Protein AF-A0AAU5YLU9-F1 (afdb_monomer_lite)

Secondary structure (DSSP, 8-state):
----SS-S---EEEETTTEEEEE-SS-EEEE--HHHHHHHHHHHHHHHTT---HHHHHHHHHHHHHH--

Sequence (69 aa):
MSPIALYPGHSFSIFGGRRVHVETFSAGLDVTDEPEIAVYEKAFALLERSAVYGQEARELIGAELREMG

Structure (mmCIF, N/CA/C/O backbone):
data_AF-A0AAU5YLU9-F1
#
_entry.id   AF-A0AAU5YLU9-F1
#
loop_
_atom_site.group_PDB
_atom_site.id
_atom_site.type_symbol
_atom_site.label_atom_id
_atom_site.label_alt_id
_atom_site.label_comp_id
_atom_site.label_asym_id
_atom_site.label_entity_id
_atom_site.label_seq_id
_atom_site.pdbx_PDB_ins_code
_atom_site.Cartn_x
_atom_site.Cartn_y
_atom_site.Cartn_z
_atom_site.occupancy
_atom_site.B_iso_or_equiv
_atom_site.auth_seq_id
_atom_site.auth_comp_id
_atom_site.auth_asym_id
_atom_site.auth_atom_id
_atom_site.pdbx_PDB_model_num
ATOM 1 N N . MET A 1 1 ? 0.282 7.022 24.436 1.00 49.91 1 MET A N 1
ATOM 2 C CA . MET A 1 1 ? 0.949 6.692 23.157 1.00 49.91 1 MET A CA 1
ATOM 3 C C . MET A 1 1 ? 2.151 7.605 23.014 1.00 49.91 1 MET A C 1
ATOM 5 O O . MET A 1 1 ? 1.986 8.807 23.175 1.00 49.91 1 MET A O 1
ATOM 9 N N . SER A 1 2 ? 3.349 7.062 22.799 1.00 54.59 2 SER A N 1
ATOM 10 C CA . SER A 1 2 ? 4.513 7.888 22.455 1.00 54.59 2 SER A CA 1
ATOM 11 C C . SER A 1 2 ? 4.258 8.596 21.121 1.00 54.59 2 SER A C 1
ATOM 13 O O . SER A 1 2 ? 3.678 7.967 20.232 1.00 54.59 2 SER A O 1
ATOM 15 N N . PRO A 1 3 ? 4.668 9.865 20.946 1.00 66.69 3 PRO A N 1
ATOM 16 C CA . PRO A 1 3 ? 4.576 10.513 19.649 1.00 66.69 3 PRO A CA 1
ATOM 17 C C . PRO A 1 3 ? 5.462 9.742 18.671 1.00 66.69 3 PRO A C 1
ATOM 19 O O . PRO A 1 3 ? 6.664 9.583 18.888 1.00 66.69 3 PRO A O 1
ATOM 22 N N . ILE A 1 4 ? 4.856 9.222 17.608 1.00 60.72 4 ILE A N 1
ATOM 23 C CA . ILE A 1 4 ? 5.608 8.693 16.477 1.00 60.72 4 ILE A CA 1
ATOM 24 C C . ILE A 1 4 ? 6.299 9.907 15.848 1.00 60.72 4 ILE A C 1
ATOM 26 O O . ILE A 1 4 ? 5.642 10.735 15.226 1.00 60.72 4 ILE A O 1
ATOM 30 N N . ALA A 1 5 ? 7.609 10.052 16.064 1.00 72.88 5 ALA A N 1
ATOM 31 C CA . ALA A 1 5 ? 8.380 11.176 15.524 1.00 72.88 5 ALA A CA 1
ATOM 32 C C . ALA A 1 5 ? 8.450 11.148 13.984 1.00 72.88 5 ALA A C 1
ATOM 34 O O . ALA A 1 5 ? 8.634 12.188 13.359 1.00 72.88 5 ALA A O 1
ATOM 35 N N . LEU A 1 6 ? 8.286 9.964 13.382 1.00 64.50 6 LEU A N 1
ATOM 36 C CA . LEU A 1 6 ? 8.151 9.762 11.943 1.00 64.50 6 LEU A CA 1
ATOM 37 C C . LEU A 1 6 ? 7.462 8.419 11.667 1.00 64.50 6 LEU A C 1
ATOM 39 O O . LEU A 1 6 ? 7.847 7.400 12.243 1.00 64.50 6 LEU A O 1
ATOM 43 N N . TYR A 1 7 ? 6.455 8.402 10.793 1.00 73.06 7 TYR A N 1
ATOM 44 C CA . TYR A 1 7 ? 5.835 7.159 10.331 1.00 73.06 7 TYR A CA 1
ATOM 45 C C . TYR A 1 7 ? 6.774 6.455 9.326 1.00 73.06 7 TYR A C 1
ATOM 47 O O . TYR A 1 7 ? 7.234 7.106 8.389 1.00 73.06 7 TYR A O 1
ATOM 55 N N . PRO A 1 8 ? 7.098 5.157 9.500 1.00 64.19 8 PRO A N 1
ATOM 56 C CA . PRO A 1 8 ? 8.162 4.495 8.737 1.00 64.19 8 PRO A CA 1
ATOM 57 C C . PRO A 1 8 ? 7.757 4.017 7.330 1.00 64.19 8 PRO A C 1
ATOM 59 O O . PRO A 1 8 ? 8.589 3.430 6.642 1.00 64.19 8 PRO A O 1
ATOM 62 N N . GLY A 1 9 ? 6.505 4.216 6.901 1.00 79.00 9 GLY A N 1
ATOM 63 C CA . GLY A 1 9 ? 6.000 3.733 5.611 1.00 79.00 9 GLY A CA 1
ATOM 64 C C . GLY A 1 9 ? 5.554 4.856 4.676 1.00 79.00 9 GLY A C 1
ATOM 65 O O . GLY A 1 9 ? 4.970 5.842 5.114 1.00 79.00 9 GLY A O 1
ATOM 66 N N . HIS A 1 10 ? 5.786 4.692 3.377 1.00 88.44 10 HIS A N 1
ATOM 67 C CA . HIS A 1 10 ? 5.185 5.543 2.350 1.00 88.44 10 HIS A CA 1
ATOM 68 C C . HIS A 1 10 ? 3.796 5.015 1.981 1.00 88.44 10 HIS A C 1
ATOM 70 O O . HIS A 1 10 ? 3.619 3.807 1.801 1.00 88.44 10 HIS A O 1
ATOM 76 N N . SER A 1 11 ? 2.812 5.909 1.870 1.00 91.12 11 SER A N 1
ATOM 77 C CA . SER A 1 11 ? 1.512 5.590 1.276 1.00 91.12 11 SER A CA 1
ATOM 78 C C . SER A 1 11 ? 1.692 5.236 -0.198 1.00 91.12 11 SER A C 1
ATOM 80 O O . SER A 1 11 ? 2.595 5.736 -0.876 1.00 91.12 11 SER A O 1
ATOM 82 N N . PHE A 1 12 ? 0.814 4.374 -0.707 1.00 95.38 12 PHE A N 1
ATOM 83 C CA . PHE A 1 12 ? 0.766 4.063 -2.127 1.00 95.38 12 PHE A CA 1
ATOM 84 C C . PHE A 1 12 ? -0.669 3.906 -2.630 1.00 95.38 12 PHE A C 1
ATOM 86 O O . PHE A 1 12 ? -1.589 3.621 -1.864 1.00 95.38 12 PHE A O 1
ATOM 93 N N . SER A 1 13 ? -0.854 4.089 -3.936 1.00 96.56 13 SER A N 1
ATOM 94 C CA . SER A 1 13 ? -2.125 3.906 -4.644 1.00 96.56 13 SER A CA 1
ATOM 95 C C . SER A 1 13 ? -1.913 3.100 -5.921 1.00 96.56 13 SER A C 1
ATOM 97 O O . SER A 1 13 ? -0.977 3.374 -6.669 1.00 96.56 13 SER A O 1
ATOM 99 N N . ILE A 1 14 ? -2.794 2.135 -6.192 1.00 97.31 14 ILE A N 1
ATOM 100 C CA . ILE A 1 14 ? -2.746 1.287 -7.393 1.00 97.31 14 ILE A CA 1
ATOM 101 C C . ILE A 1 14 ? -3.787 1.779 -8.405 1.00 97.31 14 ILE A C 1
ATOM 103 O O . ILE A 1 14 ? -4.967 1.904 -8.086 1.00 97.31 14 ILE A O 1
ATOM 107 N N . PHE A 1 15 ? -3.365 2.033 -9.645 1.00 96.94 15 PHE A N 1
ATOM 108 C CA . PHE A 1 15 ? -4.215 2.539 -10.722 1.00 96.94 15 PHE A CA 1
ATOM 109 C C . PHE A 1 15 ? -4.368 1.496 -11.829 1.00 96.94 15 PHE A C 1
ATOM 111 O O . PHE A 1 15 ? -3.481 1.307 -12.665 1.00 96.94 15 PHE A O 1
ATOM 118 N N . GLY A 1 16 ? -5.526 0.830 -11.844 1.00 93.25 16 GLY A N 1
ATOM 119 C CA . GLY A 1 16 ? -5.925 -0.093 -12.911 1.00 93.25 16 GLY A CA 1
ATOM 120 C C . GLY A 1 16 ? -4.920 -1.213 -13.192 1.00 93.25 16 GLY A C 1
ATOM 121 O O . GLY A 1 16 ? -4.760 -1.558 -14.360 1.00 93.25 16 GLY A O 1
ATOM 122 N N . GLY A 1 17 ? -4.205 -1.693 -12.165 1.00 90.38 17 GLY A N 1
ATOM 123 C CA . GLY A 1 17 ? -3.225 -2.788 -12.254 1.00 90.38 17 GLY A CA 1
ATOM 124 C C . GLY A 1 17 ? -2.010 -2.512 -13.146 1.00 90.38 17 GLY A C 1
ATOM 125 O O . GLY A 1 17 ? -1.322 -3.439 -13.547 1.00 90.38 17 GLY A O 1
ATOM 126 N N . ARG A 1 18 ? -1.771 -1.252 -13.531 1.00 94.81 18 ARG A N 1
ATOM 127 C CA . ARG A 1 18 ? -0.726 -0.880 -14.511 1.00 94.81 18 ARG A CA 1
ATOM 128 C C . ARG A 1 18 ? 0.249 0.173 -14.004 1.00 94.81 18 ARG A C 1
ATOM 130 O O . ARG A 1 18 ? 1.226 0.488 -14.675 1.00 94.81 18 ARG A O 1
ATOM 137 N N . ARG A 1 19 ? -0.054 0.775 -12.857 1.00 97.56 19 ARG A N 1
ATOM 138 C CA . ARG A 1 19 ? 0.782 1.789 -12.224 1.00 97.56 19 ARG A CA 1
ATOM 139 C C . ARG A 1 19 ? 0.518 1.809 -10.733 1.00 97.56 19 ARG A C 1
ATOM 141 O O . ARG A 1 19 ? -0.643 1.825 -10.320 1.00 97.56 19 ARG A O 1
ATOM 148 N N . VAL A 1 20 ? 1.580 1.898 -9.951 1.00 97.88 20 VAL A N 1
ATOM 149 C CA . VAL A 1 20 ? 1.512 2.243 -8.532 1.00 97.88 20 VAL A CA 1
ATOM 150 C C . VAL A 1 20 ? 2.170 3.596 -8.331 1.00 97.88 20 VAL A C 1
ATOM 152 O O . VAL A 1 20 ? 3.245 3.837 -8.865 1.00 97.88 20 VAL A O 1
ATOM 155 N N . HIS A 1 21 ? 1.516 4.481 -7.586 1.00 97.69 21 HIS A N 1
ATOM 156 C CA . HIS A 1 21 ? 2.105 5.744 -7.156 1.00 97.69 21 HIS A CA 1
ATOM 157 C C . HIS A 1 21 ? 2.464 5.656 -5.680 1.00 97.69 21 HIS A C 1
ATOM 159 O O . HIS A 1 21 ? 1.598 5.305 -4.879 1.00 97.69 21 HIS A O 1
ATOM 165 N N . VAL A 1 22 ? 3.704 5.981 -5.330 1.00 96.06 22 VAL A N 1
ATOM 166 C CA . VAL A 1 22 ? 4.218 5.979 -3.958 1.00 96.06 22 VAL A CA 1
ATOM 167 C C . VAL A 1 22 ? 4.550 7.407 -3.552 1.00 96.06 22 VAL A C 1
ATOM 169 O O . VAL A 1 22 ? 5.311 8.089 -4.238 1.00 96.06 22 VAL A O 1
ATOM 172 N N . GLU A 1 23 ? 4.010 7.856 -2.424 1.00 92.62 23 GLU A N 1
ATOM 173 C CA . GLU A 1 23 ? 4.279 9.189 -1.882 1.00 92.62 23 GLU A CA 1
ATOM 174 C C . GLU A 1 23 ? 5.485 9.129 -0.938 1.00 92.62 23 GLU A C 1
ATOM 176 O O . GLU A 1 23 ? 5.382 8.715 0.221 1.00 92.62 23 GLU A O 1
ATOM 181 N N . THR A 1 24 ? 6.658 9.526 -1.436 1.00 90.38 24 THR A N 1
ATOM 182 C CA . THR A 1 24 ? 7.858 9.657 -0.598 1.00 90.38 24 THR A CA 1
ATOM 183 C C . THR A 1 24 ? 7.938 11.045 0.042 1.00 90.38 24 THR A C 1
ATOM 185 O O . THR A 1 24 ? 7.169 11.942 -0.296 1.00 90.38 24 THR A O 1
ATOM 188 N N . PHE A 1 25 ? 8.879 11.263 0.968 1.00 88.31 25 PHE A N 1
ATOM 189 C CA . PHE A 1 25 ? 9.019 12.568 1.636 1.00 88.31 25 PHE A CA 1
ATOM 190 C C . PHE A 1 25 ? 9.412 13.710 0.692 1.00 88.31 25 PHE A C 1
ATOM 192 O O . PHE A 1 25 ? 9.108 14.865 0.975 1.00 88.31 25 PHE A O 1
ATOM 199 N N . SER A 1 26 ? 10.124 13.406 -0.394 1.00 88.44 26 SER A N 1
ATOM 200 C CA . SER A 1 26 ? 10.642 14.411 -1.326 1.00 88.44 26 SER A CA 1
ATOM 201 C C . SER A 1 26 ? 9.827 14.513 -2.611 1.00 88.44 26 SER A C 1
ATOM 203 O O . SER A 1 26 ? 9.705 15.606 -3.162 1.00 88.44 26 SER A O 1
ATOM 205 N N . ALA A 1 27 ? 9.306 13.391 -3.112 1.00 90.88 27 ALA A N 1
ATOM 206 C CA . ALA A 1 27 ? 8.617 13.316 -4.395 1.00 90.88 27 ALA A CA 1
ATOM 207 C C . ALA A 1 27 ? 7.692 12.093 -4.498 1.00 90.88 27 ALA A C 1
ATOM 209 O O . ALA A 1 27 ? 7.797 11.132 -3.735 1.00 90.88 27 ALA A O 1
ATOM 210 N N . GLY A 1 28 ? 6.817 12.104 -5.499 1.00 92.50 28 GLY A N 1
ATOM 211 C CA . GLY A 1 28 ? 6.101 10.906 -5.923 1.00 92.50 28 GLY A CA 1
ATOM 212 C C . GLY A 1 28 ? 6.992 9.982 -6.759 1.00 92.50 28 GLY A C 1
ATOM 213 O O . GLY A 1 28 ? 7.809 10.457 -7.550 1.00 92.50 28 GLY A O 1
ATOM 214 N N . LEU A 1 29 ? 6.814 8.673 -6.603 1.00 95.12 29 LEU A N 1
ATOM 215 C CA . LEU A 1 29 ? 7.437 7.634 -7.423 1.00 95.12 29 LEU A CA 1
ATOM 216 C C . LEU A 1 29 ? 6.348 6.845 -8.153 1.00 95.12 29 LEU A C 1
ATOM 218 O O . LEU A 1 29 ? 5.468 6.272 -7.513 1.00 95.12 29 LEU A O 1
ATOM 222 N N . ASP A 1 30 ? 6.428 6.793 -9.481 1.00 97.50 30 ASP A N 1
ATOM 223 C CA . ASP A 1 30 ? 5.583 5.921 -10.295 1.00 97.50 30 ASP A CA 1
ATOM 224 C C . ASP A 1 30 ? 6.310 4.606 -10.596 1.00 97.50 30 ASP A C 1
ATOM 226 O O . ASP A 1 30 ? 7.396 4.595 -11.173 1.00 97.50 30 ASP A O 1
ATOM 230 N N . VAL A 1 31 ? 5.677 3.496 -10.228 1.00 97.44 31 VAL A N 1
ATOM 231 C CA . VAL A 1 31 ? 6.117 2.128 -10.510 1.00 97.44 31 VAL A CA 1
ATOM 232 C C . VAL A 1 31 ? 5.234 1.568 -11.619 1.00 97.44 31 VAL A C 1
ATOM 234 O O . VAL A 1 31 ? 4.012 1.490 -11.461 1.00 97.44 31 VAL A O 1
ATOM 237 N N . THR A 1 32 ? 5.840 1.192 -12.745 1.00 97.94 32 THR A N 1
ATOM 238 C CA . THR A 1 32 ? 5.126 0.657 -13.922 1.00 97.94 32 THR A CA 1
ATOM 239 C C . THR A 1 32 ? 5.610 -0.722 -14.364 1.00 97.94 32 THR A C 1
ATOM 241 O O . THR A 1 32 ? 5.045 -1.270 -15.305 1.00 97.94 32 THR A O 1
ATOM 244 N N . ASP A 1 33 ? 6.646 -1.276 -13.727 1.00 98.25 33 ASP A N 1
ATOM 245 C CA . ASP A 1 33 ? 7.117 -2.632 -14.021 1.00 98.25 33 ASP A CA 1
ATOM 246 C C . ASP A 1 33 ? 6.184 -3.676 -13.382 1.00 98.25 33 ASP A C 1
ATOM 248 O O . ASP A 1 33 ? 5.832 -3.569 -12.205 1.00 98.25 33 ASP A O 1
ATOM 252 N N . GLU A 1 34 ? 5.764 -4.682 -14.150 1.00 97.62 34 GLU A N 1
ATOM 253 C CA . GLU A 1 34 ? 4.736 -5.650 -13.744 1.00 97.62 34 GLU A CA 1
ATOM 254 C C . GLU A 1 34 ? 5.112 -6.454 -12.484 1.00 97.62 34 GLU A C 1
ATOM 256 O O . GLU A 1 34 ? 4.274 -6.563 -11.582 1.00 97.62 34 GLU A O 1
ATOM 261 N N . PRO A 1 35 ? 6.344 -6.985 -12.333 1.00 97.94 35 PRO A N 1
ATOM 262 C CA . PRO A 1 35 ? 6.736 -7.698 -11.123 1.00 97.94 35 PRO A CA 1
ATOM 263 C C . PRO A 1 35 ? 6.765 -6.791 -9.890 1.00 97.94 35 PRO A C 1
ATOM 265 O O . PRO A 1 35 ? 6.457 -7.251 -8.792 1.00 97.94 35 PRO A O 1
ATOM 268 N N . GLU A 1 36 ? 7.105 -5.510 -10.051 1.00 97.88 36 GLU A N 1
ATOM 269 C CA . GLU A 1 36 ? 7.071 -4.552 -8.946 1.00 97.88 36 GLU A CA 1
ATOM 270 C C . GLU A 1 36 ? 5.631 -4.192 -8.565 1.00 97.88 36 GLU A C 1
ATOM 272 O O . GLU A 1 36 ? 5.297 -4.190 -7.380 1.00 97.88 36 GLU A O 1
ATOM 277 N N . ILE A 1 37 ? 4.744 -3.981 -9.544 1.00 98.12 37 ILE A N 1
ATOM 278 C CA . ILE A 1 37 ? 3.306 -3.784 -9.302 1.00 98.12 37 ILE A CA 1
ATOM 279 C C . ILE A 1 37 ? 2.735 -4.960 -8.498 1.00 98.12 37 ILE A C 1
ATOM 281 O O . ILE A 1 37 ? 2.045 -4.737 -7.501 1.00 98.12 37 ILE A O 1
ATOM 285 N N . ALA A 1 38 ? 3.088 -6.200 -8.852 1.00 97.81 38 ALA A N 1
ATOM 286 C CA . ALA A 1 38 ? 2.622 -7.394 -8.148 1.00 97.81 38 ALA A CA 1
ATOM 287 C C . ALA A 1 38 ? 3.032 -7.421 -6.658 1.00 97.81 38 ALA A C 1
ATOM 289 O O . ALA A 1 38 ? 2.302 -7.951 -5.813 1.00 97.81 38 ALA A O 1
ATOM 290 N N . VAL A 1 39 ? 4.176 -6.825 -6.298 1.00 97.25 39 VAL A N 1
ATOM 291 C CA . VAL A 1 39 ? 4.590 -6.679 -4.891 1.00 97.25 39 VAL A CA 1
ATOM 292 C C . VAL A 1 39 ? 3.644 -5.740 -4.139 1.00 97.25 39 VAL A C 1
ATOM 294 O O . VAL A 1 39 ? 3.204 -6.071 -3.034 1.00 97.25 39 VAL A O 1
ATOM 297 N N . TYR A 1 40 ? 3.286 -4.602 -4.735 1.00 96.75 40 TYR A N 1
ATOM 298 C CA . TYR A 1 40 ? 2.350 -3.646 -4.135 1.00 96.75 40 TYR A CA 1
ATOM 299 C C . TYR A 1 40 ? 0.919 -4.185 -4.067 1.00 96.75 40 TYR A C 1
ATOM 301 O O . TYR A 1 40 ? 0.245 -3.984 -3.058 1.00 96.75 40 TYR A O 1
ATOM 309 N N . GLU A 1 41 ? 0.462 -4.925 -5.079 1.00 97.12 41 GLU A N 1
ATOM 310 C CA . GLU A 1 41 ? -0.838 -5.608 -5.047 1.00 97.12 41 GLU A CA 1
ATOM 311 C C . GLU A 1 41 ? -0.907 -6.618 -3.901 1.00 97.12 41 GLU A C 1
ATOM 313 O O . GLU A 1 41 ? -1.880 -6.650 -3.143 1.00 97.12 41 GLU A O 1
ATOM 318 N N . LYS A 1 42 ? 0.163 -7.394 -3.697 1.00 96.69 42 LYS A N 1
ATOM 319 C CA . LYS A 1 42 ? 0.259 -8.306 -2.554 1.00 96.69 42 LYS A CA 1
ATOM 320 C C . LYS A 1 42 ? 0.229 -7.551 -1.226 1.00 96.69 42 LYS A C 1
ATOM 322 O O . LYS A 1 42 ? -0.450 -7.992 -0.301 1.00 96.69 42 LYS A O 1
ATOM 327 N N . ALA A 1 43 ? 0.951 -6.437 -1.112 1.00 95.06 43 ALA A N 1
ATOM 328 C CA . ALA A 1 43 ? 0.931 -5.610 0.092 1.00 95.06 43 ALA A CA 1
ATOM 329 C C . ALA A 1 43 ? -0.480 -5.069 0.378 1.00 95.06 43 ALA A C 1
ATOM 331 O O . ALA A 1 43 ? -0.963 -5.191 1.504 1.00 95.06 43 ALA A O 1
ATOM 332 N N . PHE A 1 44 ? -1.171 -4.560 -0.644 1.00 94.56 44 PHE A N 1
ATOM 333 C CA . PHE A 1 44 ? -2.549 -4.087 -0.533 1.00 94.56 44 PHE A CA 1
ATOM 334 C C . PHE A 1 44 ? -3.493 -5.197 -0.059 1.00 94.56 44 PHE A C 1
ATOM 336 O O . PHE A 1 44 ? -4.191 -5.012 0.932 1.00 94.56 44 PHE A O 1
ATOM 343 N N . ALA A 1 45 ? -3.436 -6.382 -0.673 1.00 95.06 45 ALA A N 1
ATOM 344 C CA . ALA A 1 45 ? -4.263 -7.524 -0.280 1.00 95.06 45 ALA A CA 1
ATOM 345 C C . ALA A 1 45 ? -4.003 -7.994 1.165 1.00 95.06 45 ALA A C 1
ATOM 347 O O . ALA A 1 45 ? -4.870 -8.593 1.802 1.00 95.06 45 ALA A O 1
ATOM 348 N N . LEU A 1 46 ? -2.801 -7.764 1.711 1.00 94.62 46 LEU A N 1
ATOM 349 C CA . LEU A 1 46 ? -2.521 -8.023 3.126 1.00 94.62 46 LEU A CA 1
ATOM 350 C C . LEU A 1 46 ? -3.179 -6.980 4.040 1.00 94.62 46 LEU A C 1
ATOM 352 O O . LEU A 1 46 ? -3.711 -7.367 5.079 1.00 94.62 46 LEU A O 1
ATOM 356 N N . LEU A 1 47 ? -3.145 -5.701 3.656 1.00 91.19 47 LEU A N 1
ATOM 357 C CA . LEU A 1 47 ? -3.735 -4.589 4.409 1.00 91.19 47 LEU A CA 1
ATOM 358 C C . LEU A 1 47 ? -5.267 -4.620 4.388 1.00 91.19 47 LEU A C 1
ATOM 360 O O . LEU A 1 47 ? -5.897 -4.404 5.420 1.00 91.19 47 LEU A O 1
ATOM 364 N N . GLU A 1 48 ? -5.855 -4.944 3.236 1.00 93.06 48 GLU A N 1
ATOM 365 C CA . GLU A 1 48 ? -7.304 -5.004 3.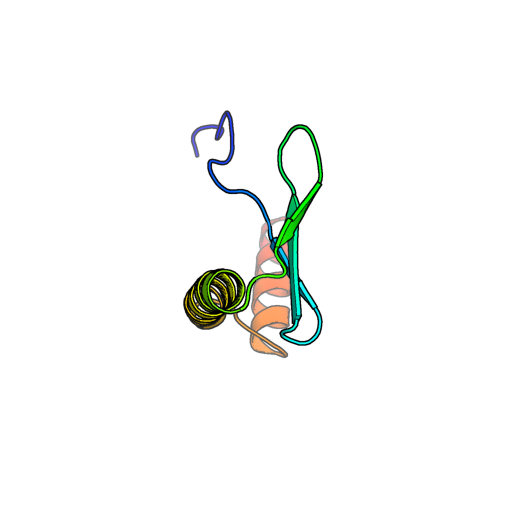017 1.00 93.06 48 GLU A CA 1
ATOM 366 C C . GLU A 1 48 ? -8.006 -5.943 4.008 1.00 93.06 48 GLU A C 1
ATOM 368 O O . GLU A 1 48 ? -9.112 -5.666 4.458 1.00 93.06 48 GLU A O 1
ATOM 373 N N . ARG A 1 49 ? -7.336 -7.020 4.441 1.00 92.94 49 ARG A N 1
ATOM 374 C CA . ARG A 1 49 ? -7.900 -7.966 5.418 1.00 92.94 49 ARG A CA 1
ATOM 375 C C . ARG A 1 49 ? -8.190 -7.364 6.792 1.00 92.94 49 ARG A C 1
ATOM 377 O O . ARG A 1 49 ? -8.965 -7.951 7.538 1.00 92.94 49 ARG A O 1
ATOM 384 N N . SER A 1 50 ? -7.544 -6.256 7.143 1.00 90.00 50 SER A N 1
ATOM 385 C CA . SER A 1 50 ? -7.765 -5.560 8.415 1.00 90.00 50 SER A CA 1
ATOM 386 C C . SER A 1 50 ? -8.772 -4.415 8.290 1.00 90.00 50 SER A C 1
ATOM 388 O O . SER A 1 50 ? -9.062 -3.753 9.285 1.00 90.00 50 SER A O 1
ATOM 390 N N . ALA A 1 51 ? -9.265 -4.133 7.084 1.00 90.56 51 ALA A N 1
ATOM 391 C CA . ALA A 1 51 ? -10.202 -3.051 6.851 1.00 90.56 51 ALA A CA 1
ATOM 392 C C . ALA A 1 51 ? -11.645 -3.507 7.111 1.00 90.56 51 ALA A C 1
ATOM 394 O O . ALA A 1 51 ? -12.057 -4.598 6.719 1.00 90.56 51 ALA A O 1
ATOM 395 N N . VAL A 1 52 ? -12.419 -2.636 7.757 1.00 95.44 52 VAL A N 1
ATOM 396 C CA . VAL A 1 52 ? -13.872 -2.778 7.912 1.00 95.44 52 VAL A CA 1
ATOM 397 C C . VAL A 1 52 ? -14.581 -1.880 6.908 1.00 95.44 52 VAL A C 1
ATOM 399 O O . VAL A 1 52 ? -14.092 -0.802 6.562 1.00 95.44 52 VAL A O 1
ATOM 402 N N . TYR A 1 53 ? -15.756 -2.305 6.445 1.00 94.88 53 TYR A N 1
ATOM 403 C CA . TYR A 1 53 ? -16.479 -1.629 5.369 1.00 94.88 53 TYR A CA 1
ATOM 404 C C . TYR A 1 53 ? -17.960 -1.445 5.695 1.00 94.88 53 TYR A C 1
ATOM 406 O O . TYR A 1 53 ? -18.537 -2.123 6.543 1.00 94.88 53 TYR A O 1
ATOM 414 N N . GLY A 1 54 ? -18.600 -0.522 4.975 1.00 96.50 54 GLY A N 1
ATOM 415 C CA . GLY A 1 54 ? -20.049 -0.352 5.010 1.00 96.50 54 GLY A CA 1
ATOM 416 C C . GLY A 1 54 ? -20.582 -0.012 6.401 1.00 96.50 54 GLY A C 1
ATOM 417 O O . GLY A 1 54 ? -20.183 0.986 7.000 1.00 96.50 54 GLY A O 1
ATOM 418 N N . GLN A 1 55 ? -21.537 -0.810 6.876 1.00 97.69 55 GLN A N 1
ATOM 419 C CA . GLN A 1 55 ? -22.238 -0.545 8.131 1.00 97.69 55 GLN A CA 1
ATOM 420 C C . GLN A 1 55 ? -21.317 -0.667 9.350 1.00 97.69 55 GLN A C 1
ATOM 422 O O . GLN A 1 55 ? -21.332 0.220 10.197 1.00 97.69 55 GLN A O 1
ATOM 427 N N . GLU A 1 56 ? -20.465 -1.691 9.391 1.00 96.50 56 GLU A N 1
ATOM 428 C CA . GLU A 1 56 ? -19.507 -1.899 10.482 1.00 96.50 56 GLU A CA 1
ATOM 429 C C . GLU A 1 56 ? -18.540 -0.712 10.608 1.00 96.50 56 GLU A C 1
ATOM 431 O O . GLU A 1 56 ? -18.324 -0.185 11.697 1.00 96.50 56 GLU A O 1
ATOM 436 N N . ALA A 1 57 ? -18.045 -0.201 9.475 1.00 97.12 57 ALA A N 1
ATOM 437 C CA . ALA A 1 57 ? -17.203 0.994 9.461 1.00 97.12 57 ALA A CA 1
ATOM 438 C C . ALA A 1 57 ? -17.932 2.234 10.012 1.00 97.12 57 ALA A C 1
ATOM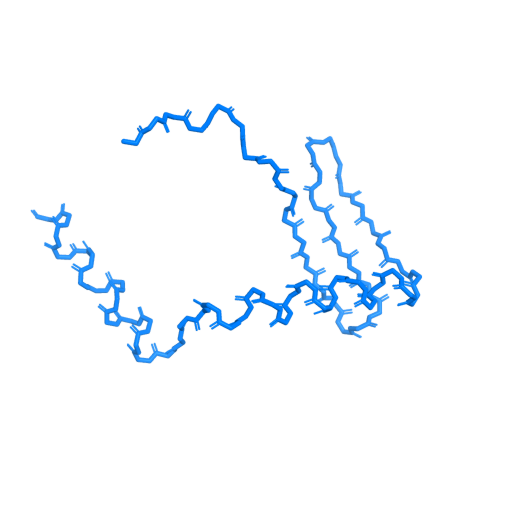 440 O O . ALA A 1 57 ? -17.354 3.013 10.769 1.00 97.12 57 ALA A O 1
ATOM 441 N N . ARG A 1 58 ? -19.211 2.427 9.656 1.00 97.31 58 ARG A N 1
ATOM 442 C CA . ARG A 1 58 ? -20.020 3.554 10.159 1.00 97.31 58 ARG A CA 1
ATOM 443 C C . ARG A 1 58 ? -20.272 3.456 11.657 1.00 97.31 58 ARG A C 1
ATOM 445 O O . ARG A 1 58 ? -20.266 4.479 12.336 1.00 97.31 58 ARG A O 1
ATOM 452 N N . GLU A 1 59 ? -20.504 2.250 12.160 1.00 97.56 59 GLU A N 1
ATOM 453 C CA . GLU A 1 59 ? -20.705 2.000 13.586 1.00 97.56 59 GLU A CA 1
ATOM 454 C C . GLU A 1 59 ? -19.433 2.268 14.382 1.00 97.56 59 GLU A C 1
ATOM 456 O O . GLU A 1 59 ? -19.511 2.971 15.390 1.00 97.56 59 GLU A O 1
ATOM 461 N N . LEU A 1 60 ? -18.277 1.807 13.890 1.00 96.06 60 LEU A N 1
ATOM 462 C CA . LEU A 1 60 ? -16.974 2.076 14.496 1.00 96.06 60 LEU A CA 1
ATOM 463 C C . LEU A 1 60 ? -16.698 3.585 14.588 1.00 96.06 60 LEU A C 1
ATOM 465 O O . LEU A 1 60 ? -16.408 4.095 15.666 1.00 96.06 60 LEU A O 1
ATOM 469 N N . ILE A 1 61 ? -16.865 4.316 13.479 1.00 95.94 61 ILE A N 1
ATOM 470 C CA . ILE A 1 61 ? -16.695 5.780 13.452 1.00 95.94 61 ILE A CA 1
ATOM 471 C C . ILE A 1 61 ? -17.686 6.458 14.406 1.00 95.94 61 ILE A C 1
ATOM 473 O O . ILE A 1 61 ? -17.319 7.351 15.166 1.00 95.94 61 ILE A O 1
ATOM 477 N N . GLY A 1 62 ? -18.954 6.045 14.375 1.00 97.50 62 GLY A N 1
ATOM 478 C CA . GLY A 1 62 ? -1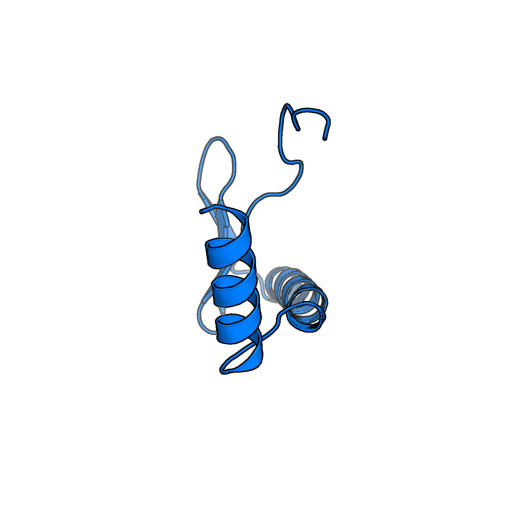9.991 6.621 15.223 1.00 97.50 62 GLY A CA 1
ATOM 479 C C . GLY A 1 62 ? -19.768 6.361 16.714 1.00 97.50 62 GLY A C 1
ATOM 480 O O . GLY A 1 62 ? -20.151 7.201 17.524 1.00 97.50 62 GLY A O 1
ATOM 481 N N . ALA A 1 63 ? -19.189 5.215 17.080 1.00 96.81 63 ALA A N 1
ATOM 482 C CA . ALA A 1 63 ? -18.821 4.898 18.456 1.00 96.81 63 ALA A CA 1
ATOM 483 C C . ALA A 1 63 ? -17.733 5.843 18.967 1.00 96.81 63 ALA A C 1
ATOM 485 O O . ALA A 1 63 ? -17.960 6.510 19.973 1.00 96.81 63 ALA A O 1
ATOM 486 N N . GLU A 1 64 ? -16.639 5.992 18.221 1.00 96.88 64 GLU A N 1
ATOM 487 C CA . GLU A 1 64 ? -15.528 6.865 18.615 1.00 96.88 64 GLU A CA 1
ATOM 488 C C . GLU A 1 64 ? -15.961 8.334 18.733 1.00 96.88 64 GLU A C 1
ATOM 490 O O . GLU A 1 64 ? -15.637 9.019 19.700 1.00 96.88 64 GLU A O 1
ATOM 495 N N . LEU A 1 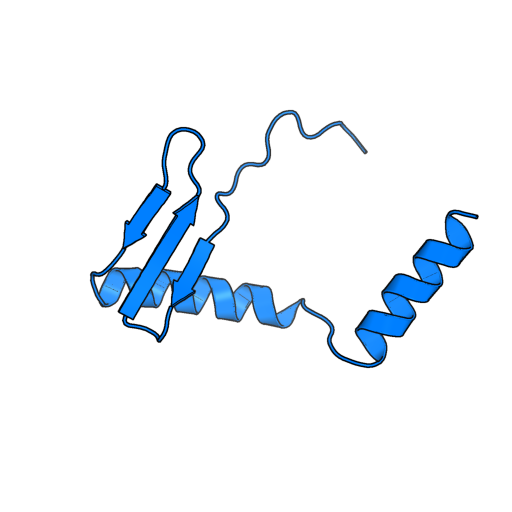65 ? -16.784 8.820 17.795 1.00 96.81 65 LEU A N 1
ATOM 496 C CA . LEU A 1 65 ? -17.314 10.188 17.847 1.00 96.81 65 LEU A CA 1
ATOM 497 C C . LEU A 1 65 ? -18.168 10.463 19.094 1.00 96.81 65 LEU A C 1
ATOM 499 O O . LEU A 1 65 ? -18.237 11.610 19.528 1.00 96.81 65 LEU A O 1
ATOM 503 N N . ARG A 1 66 ? -18.832 9.445 19.661 1.00 96.75 66 ARG A N 1
ATOM 504 C CA . ARG A 1 66 ? -19.576 9.582 20.924 1.00 96.75 66 ARG A CA 1
ATOM 505 C C . ARG A 1 66 ? -18.662 9.569 22.142 1.00 96.75 66 ARG A C 1
ATOM 507 O O . ARG A 1 66 ? -19.021 10.190 23.130 1.00 96.75 66 ARG A O 1
ATOM 514 N N . GLU A 1 67 ? -17.533 8.865 22.087 1.00 94.88 67 GLU A N 1
ATOM 515 C CA . GLU A 1 67 ? -16.550 8.859 23.179 1.00 94.88 67 GLU A CA 1
ATOM 516 C C . GLU A 1 67 ? -15.743 10.162 23.248 1.00 94.88 67 GLU A C 1
ATOM 518 O O . GLU A 1 67 ? -15.315 10.568 24.325 1.00 94.88 67 GLU A O 1
ATOM 523 N N . MET A 1 68 ? -15.551 10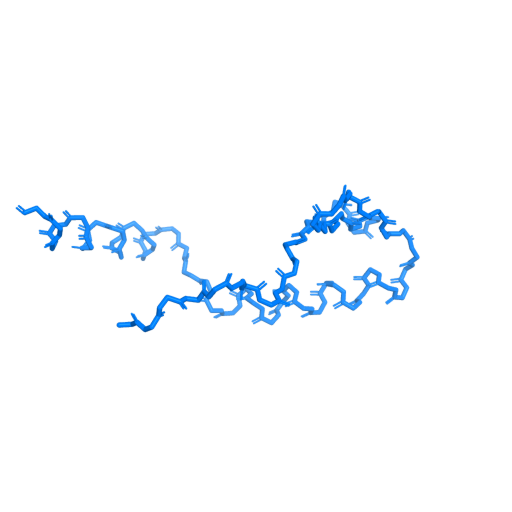.833 22.109 1.00 88.31 68 MET A N 1
ATOM 524 C CA . MET A 1 68 ? -14.841 12.114 22.028 1.00 88.31 68 MET A CA 1
ATOM 525 C C . MET A 1 68 ? -15.663 13.338 22.47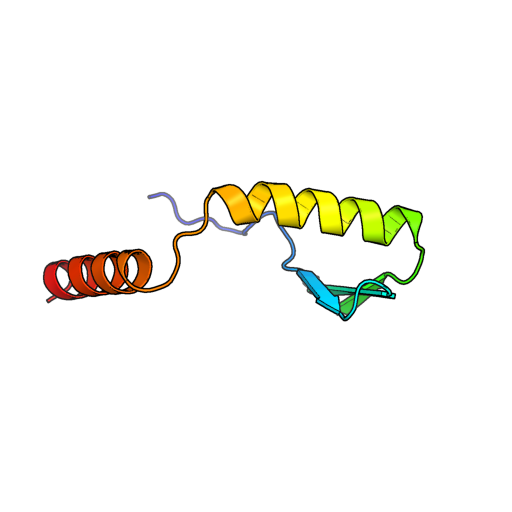7 1.00 88.31 68 MET A C 1
ATOM 527 O O . MET A 1 68 ? -15.080 14.414 22.635 1.00 88.31 68 MET A O 1
ATOM 531 N N . GLY A 1 69 ? -16.987 13.208 22.613 1.00 69.62 69 GLY A N 1
ATOM 532 C CA . GLY A 1 69 ? -17.908 14.289 22.998 1.00 69.62 69 GLY A CA 1
ATOM 533 C C . GLY A 1 69 ? -18.247 14.282 24.481 1.00 69.62 69 GLY A C 1
ATOM 534 O O . GLY A 1 69 ? -18.371 15.395 25.040 1.00 69.62 69 GLY A O 1
#

pLDDT: mean 90.8, std 11.22, range [49.91, 98.25]

Radius of gyration: 16.26 Å; chains: 1; bounding box: 33×23×38 Å

Foldseek 3Di:
DPPPPDDPAWDWDDDPLQWIWTDDPPDIDIDGDNVVSVVVVVVVVVVVVPDDDDPVVVVVVVVVVVVVD